Protein AF-A0A1H8VF58-F1 (afdb_monomer_lite)

Radius of gyration: 17.66 Å; chains: 1; bounding box: 36×16×54 Å

pLDDT: mean 90.71, std 7.2, range [60.91, 97.19]

Structure (mmCIF, N/CA/C/O backbone):
data_AF-A0A1H8VF58-F1
#
_entry.id   AF-A0A1H8VF58-F1
#
loop_
_atom_site.group_PDB
_atom_site.id
_atom_site.type_symbol
_atom_site.label_atom_id
_atom_site.label_alt_id
_atom_site.label_comp_id
_atom_site.label_asym_id
_atom_site.label_entity_id
_atom_site.label_seq_id
_atom_site.pdbx_PDB_ins_code
_atom_site.Cartn_x
_atom_site.Cartn_y
_atom_site.Cartn_z
_atom_site.occupancy
_atom_site.B_iso_or_equiv
_atom_site.auth_seq_id
_atom_site.auth_comp_id
_atom_site.auth_asym_id
_atom_site.auth_atom_id
_atom_site.pdbx_PDB_model_num
ATOM 1 N N . MET A 1 1 ? 13.602 -1.759 -33.323 1.00 60.91 1 MET A N 1
ATOM 2 C CA . MET A 1 1 ? 14.187 -1.370 -32.020 1.00 60.91 1 MET A CA 1
ATOM 3 C C . MET A 1 1 ? 13.417 -0.221 -31.367 1.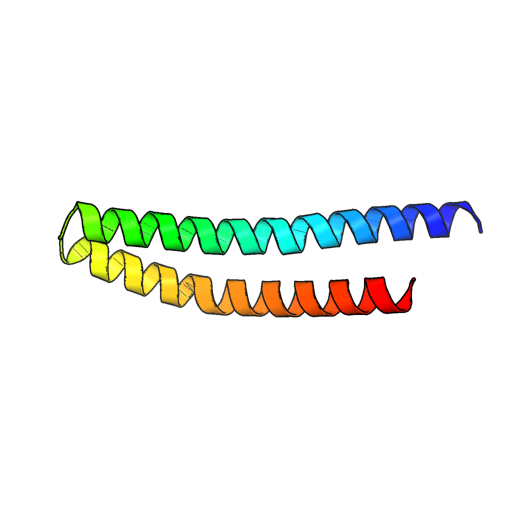00 60.91 1 MET A C 1
ATOM 5 O O . MET A 1 1 ? 12.924 -0.450 -30.283 1.00 60.91 1 MET A O 1
ATOM 9 N N . ARG A 1 2 ? 13.136 0.901 -32.052 1.00 62.56 2 ARG A N 1
ATOM 10 C CA . ARG A 1 2 ? 12.383 2.069 -31.522 1.00 62.56 2 ARG A CA 1
ATOM 11 C C . ARG A 1 2 ? 11.001 1.815 -30.867 1.00 62.56 2 ARG A C 1
ATOM 13 O O . ARG A 1 2 ? 10.569 2.627 -30.066 1.00 62.56 2 ARG A O 1
ATOM 20 N N . ASN A 1 3 ? 10.308 0.720 -31.201 1.00 71.00 3 ASN A N 1
ATOM 21 C CA . ASN A 1 3 ? 9.007 0.365 -30.599 1.00 71.00 3 ASN A CA 1
ATOM 22 C C . ASN A 1 3 ? 9.123 -0.343 -29.240 1.00 71.00 3 ASN A C 1
ATOM 24 O O . ASN A 1 3 ? 8.130 -0.434 -28.529 1.00 71.00 3 ASN A O 1
ATOM 28 N N . LEU A 1 4 ? 10.287 -0.911 -28.904 1.00 71.38 4 LEU A N 1
ATOM 29 C CA . LEU A 1 4 ? 10.451 -1.597 -27.620 1.00 71.38 4 LEU A CA 1
ATOM 30 C C . LEU A 1 4 ? 10.612 -0.573 -26.492 1.00 71.38 4 LEU A C 1
ATOM 32 O O . LEU A 1 4 ? 9.998 -0.721 -25.442 1.00 71.38 4 LEU A O 1
ATOM 36 N N . ASP A 1 5 ? 11.380 0.482 -26.760 1.00 77.62 5 ASP A N 1
ATOM 37 C CA . ASP A 1 5 ? 11.717 1.521 -25.787 1.00 77.62 5 ASP A CA 1
ATOM 38 C C . ASP A 1 5 ? 10.454 2.264 -25.317 1.00 77.62 5 ASP A C 1
ATOM 40 O O . ASP A 1 5 ? 10.209 2.364 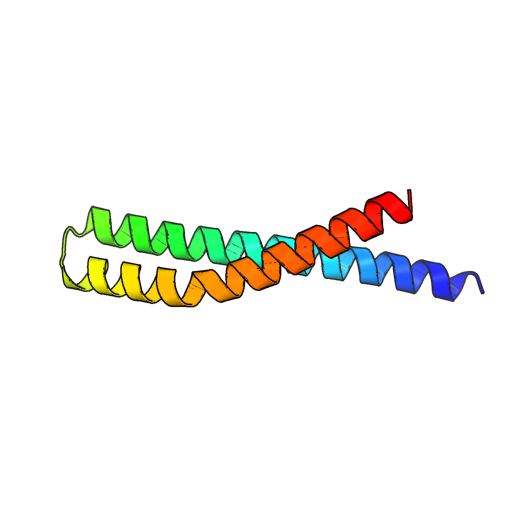-24.117 1.00 77.62 5 ASP A O 1
ATOM 44 N N . SER A 1 6 ? 9.562 2.627 -26.250 1.00 79.31 6 SER A N 1
ATOM 45 C CA . SER A 1 6 ? 8.287 3.279 -25.915 1.00 79.31 6 SER A CA 1
ATOM 46 C C . SER A 1 6 ? 7.396 2.416 -25.018 1.00 79.31 6 SER A C 1
ATOM 48 O O . SER A 1 6 ? 6.831 2.906 -24.048 1.00 79.31 6 SER A O 1
ATOM 50 N N . VAL A 1 7 ? 7.310 1.110 -25.295 1.00 84.50 7 VAL A N 1
ATOM 51 C CA . VAL A 1 7 ? 6.516 0.178 -24.477 1.00 84.50 7 VAL A CA 1
ATOM 52 C C . VAL A 1 7 ? 7.106 0.047 -23.072 1.00 84.50 7 VAL A C 1
ATOM 54 O O . VAL A 1 7 ? 6.361 -0.064 -22.099 1.00 84.50 7 VAL A O 1
ATOM 57 N N . THR A 1 8 ? 8.436 0.063 -22.943 1.00 86.50 8 THR A N 1
ATOM 58 C CA . THR A 1 8 ? 9.082 0.005 -21.626 1.00 86.50 8 THR A CA 1
ATOM 59 C C . THR A 1 8 ? 8.905 1.284 -20.816 1.00 86.50 8 THR A C 1
ATOM 61 O O . THR A 1 8 ? 8.736 1.190 -19.600 1.00 86.50 8 THR A O 1
ATOM 64 N N . ASP A 1 9 ? 8.892 2.448 -21.467 1.00 87.88 9 ASP A N 1
ATOM 65 C CA . ASP A 1 9 ? 8.653 3.735 -20.812 1.00 87.88 9 ASP A CA 1
ATOM 66 C C . ASP A 1 9 ? 7.205 3.841 -20.319 1.00 87.88 9 ASP A C 1
ATOM 68 O O . ASP A 1 9 ? 6.971 4.152 -19.149 1.00 87.88 9 ASP A O 1
ATOM 72 N N . ASP A 1 10 ? 6.234 3.472 -21.159 1.00 91.12 10 ASP A N 1
ATOM 73 C CA . ASP A 1 10 ? 4.816 3.454 -20.785 1.00 91.12 10 ASP A CA 1
ATOM 74 C C . ASP A 1 10 ? 4.562 2.502 -19.608 1.00 91.12 10 ASP A C 1
ATOM 76 O O . ASP A 1 10 ? 3.904 2.861 -18.627 1.00 91.12 1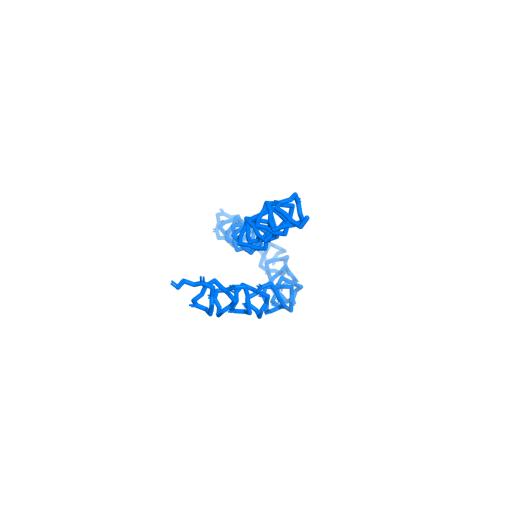0 ASP A O 1
ATOM 80 N N . LEU A 1 11 ? 5.135 1.294 -19.658 1.00 90.38 11 LEU A N 1
ATOM 81 C CA . LEU A 1 11 ? 5.025 0.322 -18.571 1.00 90.38 11 LEU A CA 1
ATOM 82 C C . LEU A 1 11 ? 5.634 0.860 -17.273 1.00 90.38 11 LEU A C 1
ATOM 84 O O . LEU A 1 11 ? 5.051 0.687 -16.202 1.00 90.38 11 LEU A O 1
ATOM 88 N N . PHE A 1 12 ? 6.794 1.512 -17.355 1.00 91.94 12 PHE A N 1
ATOM 89 C CA . PHE A 1 12 ? 7.458 2.090 -16.193 1.00 91.94 12 PHE A CA 1
ATOM 90 C C . PHE A 1 12 ? 6.598 3.172 -15.531 1.00 91.94 12 PHE A C 1
ATOM 92 O O . PHE A 1 12 ? 6.417 3.144 -14.312 1.00 91.94 12 PHE A O 1
ATOM 99 N N . VAL A 1 13 ? 6.003 4.074 -16.321 1.00 91.19 13 VAL A N 1
ATOM 100 C CA . VAL A 1 13 ? 5.086 5.104 -15.809 1.00 91.19 13 VAL A CA 1
ATOM 101 C C . VAL A 1 13 ? 3.852 4.471 -15.169 1.00 91.19 13 VAL A C 1
ATOM 103 O O . VAL A 1 13 ? 3.479 4.854 -14.061 1.00 91.19 13 VAL A O 1
ATOM 106 N N . VAL A 1 14 ? 3.241 3.472 -15.812 1.00 94.62 14 VAL A N 1
ATOM 107 C CA . VAL A 1 14 ? 2.068 2.771 -15.264 1.00 94.62 14 VAL A CA 1
ATOM 108 C C . VAL A 1 14 ? 2.394 2.109 -13.925 1.00 94.62 14 VAL A C 1
ATOM 110 O O . VAL A 1 14 ? 1.636 2.265 -12.968 1.00 94.62 14 VAL A O 1
ATOM 113 N N . VAL A 1 15 ? 3.531 1.413 -13.825 1.00 93.38 15 VAL A N 1
ATOM 114 C CA . VAL A 1 15 ? 3.977 0.785 -12.572 1.00 93.38 15 VAL A CA 1
ATOM 115 C C . VAL A 1 15 ? 4.231 1.838 -11.498 1.00 93.38 15 VAL A C 1
ATOM 117 O O . VAL A 1 15 ? 3.792 1.659 -10.364 1.00 93.38 15 VAL A O 1
ATOM 120 N N . ALA A 1 16 ? 4.880 2.953 -11.842 1.00 91.25 16 ALA A N 1
ATOM 121 C CA . ALA A 1 16 ? 5.112 4.044 -10.904 1.00 91.25 16 ALA A CA 1
ATOM 122 C C . ALA A 1 16 ? 3.791 4.589 -10.352 1.00 91.25 16 ALA A C 1
ATOM 124 O O . ALA A 1 16 ? 3.572 4.587 -9.141 1.00 91.25 16 ALA A O 1
ATOM 125 N N . VAL A 1 17 ? 2.873 4.982 -11.236 1.00 95.25 17 VAL A N 1
ATOM 126 C CA . VAL A 1 17 ? 1.563 5.517 -10.851 1.00 95.25 17 VAL A CA 1
ATOM 127 C C . VAL A 1 17 ? 0.786 4.512 -10.003 1.00 95.25 17 VAL A C 1
ATOM 129 O O . VAL A 1 17 ? 0.211 4.895 -8.986 1.00 95.25 17 VAL A O 1
ATOM 132 N N . ALA A 1 18 ? 0.806 3.228 -10.364 1.00 95.44 18 ALA A N 1
ATOM 133 C CA . ALA A 1 18 ? 0.119 2.187 -9.609 1.00 95.44 18 ALA A CA 1
ATOM 134 C C . ALA A 1 18 ? 0.695 2.014 -8.196 1.00 95.44 18 ALA A C 1
ATOM 136 O O . ALA A 1 18 ? -0.067 1.956 -7.234 1.00 95.44 18 ALA A O 1
ATOM 137 N N . VAL A 1 19 ? 2.023 1.967 -8.047 1.00 94.25 19 VAL A N 1
ATOM 138 C CA . VAL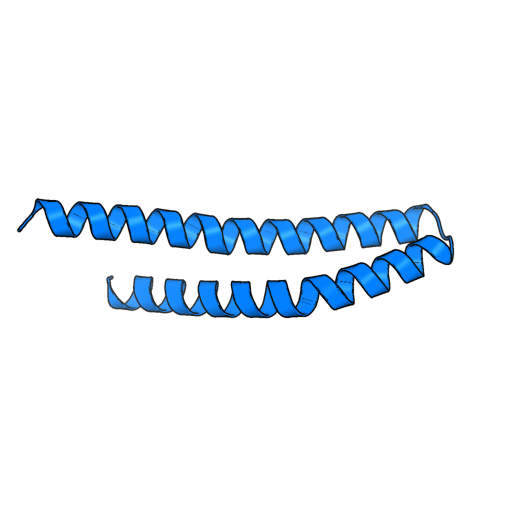 A 1 19 ? 2.682 1.768 -6.746 1.00 94.25 19 VAL A CA 1
ATOM 139 C C . VAL A 1 19 ? 2.471 2.972 -5.829 1.00 94.25 19 VAL A C 1
ATOM 141 O O . VAL A 1 19 ? 2.059 2.801 -4.681 1.00 94.25 19 VAL A O 1
ATOM 144 N N . PHE A 1 20 ? 2.693 4.190 -6.331 1.00 93.31 20 PHE A N 1
ATOM 145 C CA . PHE A 1 20 ? 2.459 5.410 -5.554 1.00 93.31 20 PHE A CA 1
ATOM 146 C C . PHE A 1 20 ? 0.973 5.595 -5.229 1.00 93.31 20 PHE A C 1
ATOM 148 O O . PHE A 1 20 ? 0.627 5.901 -4.089 1.00 93.31 20 PHE A O 1
ATOM 155 N N . GLY A 1 21 ? 0.085 5.353 -6.197 1.00 95.94 21 GLY A N 1
ATOM 156 C CA . GLY A 1 21 ? -1.361 5.422 -6.000 1.00 95.94 21 GLY A CA 1
ATOM 157 C C . GLY A 1 21 ? -1.852 4.425 -4.952 1.00 95.94 21 GLY A C 1
ATOM 158 O O . GLY A 1 21 ? -2.599 4.802 -4.049 1.00 95.94 21 GLY A O 1
ATOM 159 N N . ALA A 1 22 ? -1.381 3.177 -5.012 1.00 95.25 22 ALA A N 1
ATOM 160 C CA . ALA A 1 22 ? -1.696 2.156 -4.018 1.00 95.25 22 ALA A CA 1
ATOM 161 C C . ALA A 1 22 ? -1.181 2.543 -2.625 1.00 95.25 22 ALA A C 1
ATOM 163 O O . ALA A 1 22 ? -1.915 2.401 -1.647 1.00 95.25 22 ALA A O 1
ATOM 164 N N . LEU A 1 23 ? 0.042 3.078 -2.523 1.00 93.69 23 LEU A N 1
ATOM 165 C CA . LEU A 1 23 ? 0.606 3.524 -1.246 1.00 93.69 23 LEU A CA 1
ATOM 166 C C . LEU A 1 23 ? -0.249 4.635 -0.624 1.00 93.69 23 LEU A C 1
ATOM 168 O O . LEU A 1 23 ? -0.634 4.538 0.541 1.00 93.69 23 LEU A O 1
ATOM 172 N N . CYS A 1 24 ? -0.607 5.652 -1.411 1.00 96.56 24 CYS A N 1
ATOM 173 C CA . CYS A 1 24 ? -1.491 6.728 -0.966 1.00 96.56 24 CYS A CA 1
ATOM 174 C C . CYS A 1 24 ? -2.859 6.195 -0.527 1.00 96.56 24 CYS A C 1
ATOM 176 O O . CYS A 1 24 ? -3.379 6.623 0.501 1.00 96.56 24 CYS A O 1
ATOM 178 N N . PHE A 1 25 ? -3.429 5.241 -1.265 1.00 97.19 25 PHE A N 1
ATOM 179 C CA . PHE A 1 25 ? -4.719 4.647 -0.922 1.00 97.19 25 PHE A CA 1
ATOM 180 C C . PHE A 1 25 ? -4.680 3.907 0.420 1.00 97.19 25 PHE A C 1
ATOM 182 O O . PHE A 1 25 ? -5.588 4.065 1.234 1.00 97.19 25 PHE A O 1
ATOM 189 N N . VAL A 1 26 ? -3.605 3.158 0.692 1.00 96.25 26 VAL A N 1
ATOM 190 C CA . VAL A 1 26 ? -3.403 2.489 1.987 1.00 96.25 26 VAL A CA 1
ATOM 191 C C . VAL A 1 26 ? -3.332 3.512 3.121 1.00 96.25 26 VAL A C 1
ATOM 193 O O . VAL A 1 26 ? -4.031 3.364 4.123 1.00 96.25 26 VAL A O 1
ATOM 196 N N . VAL A 1 27 ? -2.539 4.575 2.956 1.00 95.06 27 VAL A N 1
ATOM 197 C CA . VAL A 1 27 ? -2.391 5.631 3.972 1.00 95.06 27 VAL A CA 1
ATOM 198 C C . VAL A 1 27 ? -3.720 6.344 4.231 1.00 95.06 27 VAL A C 1
ATOM 200 O O . VAL A 1 27 ? -4.101 6.531 5.387 1.00 95.06 27 VAL A O 1
ATOM 203 N N . LEU A 1 28 ? -4.460 6.691 3.174 1.00 96.56 28 LEU A N 1
ATOM 204 C CA . LEU A 1 28 ? -5.778 7.317 3.292 1.00 96.56 28 LEU A CA 1
ATOM 205 C C . LEU A 1 28 ? -6.793 6.396 3.976 1.00 96.56 28 LEU A C 1
ATOM 207 O O . LEU A 1 28 ? -7.559 6.862 4.816 1.00 96.56 28 LEU A O 1
ATOM 211 N N . GLY A 1 29 ? -6.781 5.098 3.664 1.00 94.00 29 GLY A N 1
ATOM 212 C CA . GLY A 1 29 ? -7.652 4.115 4.306 1.00 94.00 29 GLY A CA 1
ATOM 213 C C . GLY A 1 29 ? -7.401 4.007 5.810 1.00 94.00 29 GLY A C 1
ATOM 214 O O . GLY A 1 29 ? -8.345 4.055 6.597 1.00 94.00 29 GLY A O 1
ATOM 215 N N . VAL A 1 30 ? -6.131 3.936 6.223 1.00 94.94 30 VAL A N 1
ATOM 216 C CA . VAL A 1 30 ? -5.755 3.936 7.647 1.00 94.94 30 VAL A CA 1
ATOM 217 C C . VAL A 1 30 ? -6.182 5.237 8.327 1.00 94.94 30 VAL A C 1
ATOM 219 O O . VAL A 1 30 ? -6.772 5.193 9.405 1.00 94.94 30 VAL A O 1
ATOM 222 N N . GLY A 1 31 ? -5.933 6.386 7.690 1.00 92.94 31 GLY A N 1
ATOM 223 C CA . GLY A 1 31 ? -6.337 7.692 8.209 1.00 92.94 31 GLY A CA 1
ATOM 224 C C . GLY A 1 31 ? -7.848 7.798 8.415 1.00 92.94 31 GLY A C 1
ATOM 225 O O . GLY A 1 31 ? -8.288 8.216 9.481 1.00 92.94 31 GLY A O 1
ATOM 226 N N . ALA A 1 32 ? -8.644 7.341 7.446 1.00 94.38 32 ALA A N 1
ATOM 227 C CA . ALA A 1 32 ? -10.101 7.338 7.544 1.00 94.38 32 ALA A CA 1
ATOM 228 C C . ALA A 1 32 ? -10.604 6.487 8.722 1.00 94.38 32 ALA A C 1
ATOM 230 O O . ALA A 1 32 ? -11.484 6.920 9.466 1.00 94.38 32 ALA A O 1
ATOM 231 N N . VAL A 1 33 ? -10.021 5.301 8.926 1.00 92.62 33 VAL A N 1
ATOM 232 C CA . VAL A 1 33 ? -10.357 4.432 10.064 1.00 92.62 33 VAL A CA 1
ATOM 233 C C . VAL A 1 33 ? -9.975 5.085 11.392 1.00 92.62 33 VAL A C 1
ATOM 235 O O . VAL A 1 33 ? -10.772 5.063 12.328 1.00 92.62 33 VAL A O 1
ATOM 238 N N . ALA A 1 34 ? -8.797 5.705 11.472 1.00 91.62 34 ALA A N 1
ATOM 239 C CA . ALA A 1 34 ? -8.357 6.409 12.673 1.00 91.62 34 ALA A CA 1
ATOM 240 C C . ALA A 1 34 ? -9.283 7.586 13.017 1.00 91.62 34 ALA A C 1
ATOM 242 O O . ALA A 1 34 ? -9.705 7.732 14.161 1.00 91.62 34 ALA A O 1
ATOM 243 N N . THR A 1 35 ? -9.670 8.387 12.020 1.00 93.31 35 THR A N 1
ATOM 244 C CA . THR A 1 35 ? -10.636 9.476 12.214 1.00 93.31 35 THR A CA 1
ATOM 245 C C . THR A 1 35 ? -11.998 8.947 12.665 1.00 93.31 35 THR A C 1
ATOM 247 O O . THR A 1 35 ? -12.608 9.526 13.557 1.00 93.31 35 THR A O 1
ATOM 250 N N . ALA A 1 36 ? -12.477 7.835 12.100 1.00 91.06 36 ALA A N 1
ATOM 251 C CA . ALA A 1 36 ? -13.742 7.228 12.515 1.00 91.06 36 ALA A CA 1
ATOM 252 C C . ALA A 1 36 ? -13.707 6.712 13.965 1.00 91.06 36 ALA A C 1
ATOM 254 O O . ALA A 1 36 ? -14.694 6.856 14.690 1.00 91.06 36 ALA A O 1
ATOM 255 N N . ALA A 1 37 ? -12.581 6.140 14.403 1.00 90.25 37 ALA A N 1
ATOM 256 C CA . ALA A 1 37 ? -12.405 5.714 15.789 1.00 90.25 37 ALA A CA 1
ATOM 257 C C . ALA A 1 37 ? -12.462 6.898 16.758 1.00 90.25 37 ALA A C 1
ATOM 259 O O . ALA A 1 37 ? -13.191 6.845 17.745 1.00 90.25 37 ALA A O 1
ATOM 260 N N . GLU A 1 38 ? -11.791 7.996 16.417 1.00 89.69 38 GLU A N 1
ATOM 261 C CA . GLU A 1 38 ? -11.773 9.199 17.250 1.00 89.69 38 GLU A CA 1
ATOM 262 C C . GLU A 1 38 ? -13.137 9.906 17.304 1.00 89.69 38 GLU A C 1
ATOM 264 O O . GLU A 1 38 ? -13.541 10.405 18.347 1.00 89.69 38 GLU A O 1
ATOM 269 N N . LEU A 1 39 ? -13.893 9.917 16.199 1.00 93.56 39 LEU A N 1
ATOM 270 C CA . LEU A 1 39 ? -15.231 10.523 16.164 1.00 93.56 39 LEU A CA 1
ATOM 271 C C . LEU A 1 39 ? -16.275 9.732 16.960 1.00 93.56 39 LEU A C 1
ATOM 273 O O . LEU A 1 39 ? -17.256 10.306 17.430 1.00 93.56 39 LEU A O 1
ATOM 277 N N . THR A 1 40 ? -16.103 8.414 17.065 1.00 89.75 40 THR A N 1
ATOM 278 C CA . THR A 1 40 ? -17.054 7.533 17.756 1.00 89.75 40 THR A CA 1
ATOM 279 C C . THR A 1 40 ? -16.682 7.286 19.216 1.00 89.75 40 THR A C 1
ATOM 281 O O . THR A 1 40 ? -17.552 6.873 19.983 1.00 89.75 40 THR A O 1
ATOM 284 N N . SER A 1 41 ? -15.424 7.535 19.605 1.00 84.62 41 SER A N 1
ATOM 285 C CA . SER A 1 41 ? -14.873 7.310 20.952 1.00 84.62 41 SER A CA 1
ATOM 286 C C . SER A 1 41 ? -15.254 5.951 21.545 1.00 84.62 41 SER A C 1
ATOM 288 O O . SER A 1 41 ? -15.490 5.818 22.747 1.00 84.62 41 SER A O 1
ATOM 290 N N . ASN A 1 42 ? -15.352 4.933 20.688 1.00 89.25 42 ASN A N 1
ATOM 291 C CA . ASN A 1 42 ? -15.762 3.593 21.073 1.00 89.25 42 ASN A CA 1
ATOM 292 C C . ASN A 1 42 ? -14.568 2.634 21.016 1.00 89.25 42 ASN A C 1
ATOM 294 O O . ASN A 1 42 ? -13.831 2.590 20.029 1.00 89.25 42 ASN A O 1
ATOM 298 N N . TRP A 1 43 ? -14.423 1.810 22.051 1.00 89.00 43 TRP A N 1
ATOM 299 C CA . TRP A 1 43 ? -13.363 0.810 22.175 1.00 89.00 43 TRP A CA 1
ATOM 300 C C . TRP A 1 43 ? -13.310 -0.157 20.990 1.00 89.00 43 TRP A C 1
ATOM 302 O O . TRP A 1 43 ? -12.221 -0.463 20.506 1.00 89.00 43 TRP A O 1
ATOM 312 N N . ASP A 1 44 ? -14.461 -0.566 20.451 1.00 90.00 44 ASP A N 1
ATOM 313 C CA . ASP A 1 44 ? -14.502 -1.453 19.279 1.00 90.00 44 ASP A CA 1
ATOM 314 C C . ASP A 1 44 ? -13.833 -0.826 18.047 1.00 90.00 44 ASP A C 1
ATOM 316 O O . ASP A 1 44 ? -13.187 -1.518 17.256 1.00 90.00 44 ASP A O 1
ATOM 320 N N . HIS A 1 45 ? -13.953 0.496 17.884 1.00 86.81 45 HIS A N 1
ATOM 321 C CA . HIS A 1 45 ? -13.355 1.199 16.751 1.00 86.81 45 HIS A CA 1
ATOM 322 C C . HIS A 1 45 ? -11.849 1.388 16.936 1.00 86.81 45 HIS A C 1
ATOM 324 O O . HIS A 1 45 ? -11.108 1.298 15.958 1.00 86.81 45 HIS A O 1
ATOM 330 N N . TYR A 1 46 ? -11.376 1.560 18.173 1.00 88.44 46 TYR A N 1
ATOM 331 C CA . TYR A 1 46 ? -9.941 1.567 18.465 1.00 88.44 46 TYR A CA 1
ATOM 332 C C . TYR A 1 46 ? -9.285 0.206 18.174 1.00 88.44 46 TYR A C 1
ATOM 334 O O . TYR A 1 46 ? -8.228 0.166 17.547 1.00 88.44 46 TYR A O 1
ATOM 342 N N . PHE A 1 47 ? -9.932 -0.918 18.506 1.00 93.25 47 PHE A N 1
ATOM 343 C CA . PHE A 1 47 ? -9.421 -2.245 18.124 1.00 93.25 47 PHE A CA 1
ATOM 344 C C . PHE A 1 47 ? -9.432 -2.470 16.610 1.00 93.25 47 PHE A C 1
ATOM 346 O O . PHE A 1 47 ? -8.506 -3.061 16.045 1.00 93.25 47 PHE A O 1
ATOM 353 N N . LEU A 1 48 ? -10.473 -1.988 15.924 1.00 92.88 48 LEU A N 1
ATOM 354 C CA . LEU A 1 48 ? -10.527 -2.033 14.467 1.00 92.88 48 LEU A CA 1
ATOM 355 C C . LEU A 1 48 ? -9.395 -1.197 13.852 1.00 92.88 48 LEU A C 1
ATOM 357 O O . LEU A 1 48 ? -8.761 -1.656 12.899 1.00 92.88 48 LEU A O 1
ATOM 361 N N . MET A 1 49 ? -9.097 -0.024 14.415 1.00 94.50 49 MET A N 1
ATOM 362 C CA . MET A 1 49 ? -7.963 0.812 14.025 1.00 94.50 49 MET A CA 1
ATOM 363 C C . MET A 1 49 ? -6.633 0.076 14.213 1.00 94.50 49 MET A C 1
ATOM 365 O O . MET A 1 49 ? -5.878 -0.026 13.248 1.00 94.50 49 MET A O 1
ATOM 369 N N . GLU A 1 50 ? -6.367 -0.504 15.386 1.00 94.62 50 GLU A N 1
ATOM 370 C CA . GLU A 1 50 ? -5.144 -1.283 15.635 1.00 94.62 50 GLU A CA 1
ATOM 371 C C . GLU A 1 50 ? -4.971 -2.423 14.630 1.00 94.62 50 GLU A C 1
ATOM 373 O O . GLU A 1 50 ? -3.912 -2.561 14.016 1.00 94.62 50 GLU A O 1
ATOM 378 N N . ARG A 1 51 ? -6.027 -3.211 14.396 1.00 94.81 51 ARG A N 1
ATOM 379 C CA . ARG A 1 51 ? -5.980 -4.314 13.428 1.00 94.81 51 ARG A CA 1
ATOM 380 C C . ARG A 1 51 ? -5.731 -3.812 12.007 1.00 94.81 51 ARG A C 1
ATOM 382 O O . ARG A 1 51 ? -4.988 -4.439 11.252 1.00 94.81 51 ARG A O 1
ATOM 389 N N . THR A 1 52 ? -6.347 -2.690 11.642 1.00 95.06 52 THR A N 1
ATOM 390 C CA . THR A 1 52 ? -6.178 -2.077 10.320 1.00 95.06 52 THR A CA 1
ATOM 391 C C . THR A 1 52 ? -4.747 -1.590 10.133 1.00 95.06 52 THR A C 1
ATOM 393 O O . THR A 1 52 ? -4.142 -1.889 9.108 1.00 95.06 52 THR A O 1
ATOM 396 N N . VAL A 1 53 ? -4.170 -0.912 11.128 1.00 94.75 53 VAL A N 1
ATOM 397 C CA . VAL A 1 53 ? -2.774 -0.452 11.102 1.00 94.75 53 VAL A CA 1
ATOM 398 C C . VAL A 1 53 ? -1.814 -1.640 11.040 1.00 94.75 53 VAL A C 1
ATOM 400 O O . VAL A 1 53 ? -0.906 -1.644 10.207 1.00 94.75 53 VAL A O 1
ATOM 403 N N . ALA A 1 54 ? -2.033 -2.674 11.855 1.00 96.44 54 ALA A N 1
ATOM 404 C CA . ALA A 1 54 ? -1.196 -3.872 11.874 1.00 96.44 54 ALA A CA 1
ATOM 405 C C . ALA A 1 54 ? -1.167 -4.579 10.509 1.00 96.44 54 ALA A C 1
ATOM 407 O O . ALA A 1 54 ? -0.111 -5.031 10.071 1.00 96.44 54 ALA A O 1
ATOM 408 N N . PHE A 1 55 ? -2.304 -4.629 9.808 1.00 95.00 55 PHE A N 1
ATOM 409 C CA . PHE A 1 55 ? -2.383 -5.184 8.457 1.00 95.00 55 PHE A CA 1
ATOM 410 C C . PHE A 1 55 ? -1.810 -4.244 7.385 1.00 95.00 55 PHE A C 1
ATOM 412 O O . PHE A 1 55 ? -1.100 -4.685 6.484 1.00 95.00 55 PHE A O 1
ATOM 419 N N . ALA A 1 56 ? -2.099 -2.945 7.470 1.00 93.75 56 ALA A N 1
ATOM 420 C CA . ALA A 1 56 ? -1.664 -1.958 6.487 1.00 93.75 56 ALA A CA 1
ATOM 421 C C . ALA A 1 56 ? -0.148 -1.730 6.510 1.00 93.75 56 ALA A C 1
ATOM 423 O O . ALA A 1 56 ? 0.435 -1.451 5.468 1.00 93.75 56 ALA A O 1
ATOM 424 N N . THR A 1 57 ? 0.497 -1.878 7.670 1.00 94.38 57 THR A N 1
ATOM 425 C CA . THR A 1 57 ? 1.939 -1.647 7.845 1.00 94.38 57 THR A CA 1
ATOM 426 C C . THR A 1 57 ? 2.801 -2.477 6.885 1.00 94.38 57 THR A C 1
ATOM 428 O O . THR A 1 57 ? 3.520 -1.865 6.096 1.00 94.38 57 THR A O 1
ATOM 431 N N . PRO A 1 58 ? 2.733 -3.825 6.850 1.00 95.88 58 PRO A N 1
ATOM 432 C CA . PRO A 1 58 ? 3.552 -4.613 5.925 1.00 95.88 58 PRO A CA 1
ATOM 433 C C . PRO A 1 58 ? 3.249 -4.299 4.453 1.00 95.88 58 PRO A C 1
ATOM 435 O O . PRO A 1 58 ? 4.166 -4.277 3.631 1.00 95.88 58 PRO A O 1
ATOM 438 N N . VAL A 1 59 ? 1.988 -3.999 4.119 1.00 96.38 59 VAL A N 1
ATOM 439 C CA . VAL A 1 59 ? 1.588 -3.605 2.759 1.00 96.38 59 VAL A CA 1
ATOM 440 C C . VAL A 1 59 ? 2.234 -2.273 2.376 1.00 96.38 59 VAL A C 1
ATOM 442 O O . VAL A 1 59 ? 2.861 -2.170 1.323 1.00 96.38 59 VAL A O 1
ATOM 445 N N . ALA A 1 60 ? 2.138 -1.270 3.249 1.00 95.06 60 ALA A N 1
ATOM 446 C CA . ALA A 1 60 ? 2.748 0.037 3.051 1.00 95.06 60 ALA A CA 1
ATOM 447 C C . ALA A 1 60 ? 4.277 -0.063 2.973 1.00 95.06 60 ALA A C 1
ATOM 449 O O . ALA A 1 60 ? 4.873 0.581 2.118 1.00 95.06 60 ALA A O 1
ATOM 450 N N . THR A 1 61 ? 4.917 -0.906 3.791 1.00 96.19 61 THR A N 1
ATOM 451 C CA . THR A 1 61 ? 6.363 -1.164 3.712 1.00 96.19 61 THR A CA 1
ATOM 452 C C . THR A 1 61 ? 6.756 -1.742 2.354 1.00 96.19 61 THR A C 1
ATOM 454 O O . THR A 1 61 ? 7.710 -1.261 1.742 1.00 96.19 61 THR A O 1
ATOM 457 N N . GLY A 1 62 ? 6.013 -2.732 1.849 1.00 96.81 62 GLY A N 1
ATOM 458 C CA . GLY A 1 62 ? 6.265 -3.314 0.529 1.00 96.81 62 GLY A CA 1
ATOM 459 C C . GLY A 1 62 ? 6.100 -2.295 -0.600 1.00 96.81 62 GLY A C 1
ATOM 460 O O . GLY A 1 62 ? 6.975 -2.162 -1.456 1.00 96.81 62 GLY A O 1
ATOM 461 N N . LEU A 1 63 ? 5.011 -1.525 -0.568 1.00 95.06 63 LEU A N 1
ATOM 462 C CA . LEU A 1 63 ? 4.738 -0.474 -1.549 1.00 95.06 63 LEU A CA 1
ATOM 463 C C . LEU A 1 63 ? 5.764 0.661 -1.485 1.00 95.06 63 LEU A C 1
ATOM 465 O O . LEU A 1 63 ? 6.191 1.143 -2.528 1.00 95.06 63 LEU A O 1
ATOM 469 N N . LEU A 1 64 ? 6.210 1.052 -0.290 1.00 94.94 64 LEU A N 1
ATOM 470 C CA . LEU A 1 64 ? 7.264 2.047 -0.107 1.00 94.94 64 LEU A CA 1
ATOM 471 C C . LEU A 1 64 ? 8.596 1.548 -0.674 1.00 94.94 64 LEU A C 1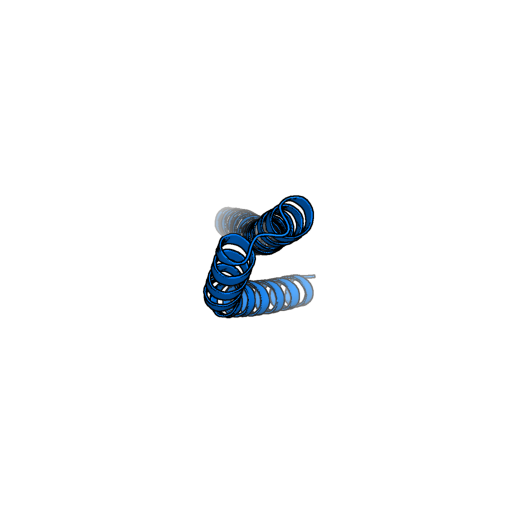
ATOM 473 O O . LEU A 1 64 ? 9.268 2.285 -1.390 1.00 94.94 64 LEU A O 1
ATOM 477 N N . GLY A 1 65 ? 8.957 0.287 -0.419 1.00 96.06 65 GLY A N 1
ATOM 478 C CA . GLY A 1 65 ? 10.127 -0.340 -1.036 1.00 96.06 65 GLY A CA 1
ATOM 479 C C . GLY A 1 65 ? 10.047 -0.316 -2.565 1.00 96.06 65 GLY A C 1
ATOM 480 O O . GLY A 1 65 ? 10.997 0.096 -3.228 1.00 96.06 65 GLY A O 1
ATOM 481 N N . GLY A 1 66 ? 8.888 -0.671 -3.127 1.00 93.94 66 GLY A N 1
ATOM 482 C CA . GLY A 1 66 ? 8.629 -0.568 -4.564 1.00 93.94 66 GLY A CA 1
ATOM 483 C C . GLY A 1 66 ? 8.747 0.865 -5.092 1.00 93.94 66 GLY A C 1
ATOM 484 O O . GLY A 1 66 ? 9.408 1.092 -6.101 1.00 93.94 66 GLY A O 1
ATOM 485 N N . ALA A 1 67 ? 8.173 1.840 -4.387 1.00 91.56 67 ALA A N 1
ATOM 486 C CA . ALA A 1 67 ? 8.222 3.253 -4.754 1.00 91.56 67 ALA A CA 1
ATOM 487 C C . ALA A 1 67 ? 9.663 3.783 -4.783 1.00 91.56 67 ALA A C 1
ATOM 489 O O . ALA A 1 67 ? 10.035 4.508 -5.705 1.00 91.56 67 ALA A O 1
ATOM 490 N N . LEU A 1 68 ? 10.493 3.376 -3.817 1.00 95.44 68 LEU A N 1
ATOM 491 C CA . LEU A 1 68 ? 11.915 3.720 -3.778 1.00 95.44 68 LEU A CA 1
ATOM 492 C C . LEU A 1 68 ? 12.680 3.106 -4.954 1.00 95.44 68 LEU A C 1
ATOM 494 O O . LEU A 1 68 ? 13.447 3.808 -5.610 1.00 95.44 68 LEU A O 1
ATOM 498 N N . LEU A 1 69 ? 12.454 1.824 -5.259 1.00 94.75 69 LEU A N 1
ATOM 499 C CA . LEU A 1 69 ? 13.094 1.158 -6.399 1.00 94.75 69 LEU A CA 1
ATOM 500 C C . LEU A 1 69 ? 12.708 1.809 -7.730 1.00 94.75 69 LEU A C 1
ATOM 502 O O . LEU A 1 69 ? 13.569 2.034 -8.579 1.00 94.75 69 LEU A O 1
ATOM 506 N N . VAL A 1 70 ? 11.430 2.153 -7.897 1.00 91.56 70 VAL A N 1
ATOM 507 C CA . VAL A 1 70 ? 10.948 2.883 -9.073 1.00 91.56 70 VAL A CA 1
ATOM 508 C C . VAL A 1 70 ? 11.582 4.273 -9.136 1.00 91.56 70 VAL A C 1
ATOM 510 O O . VAL A 1 70 ? 12.089 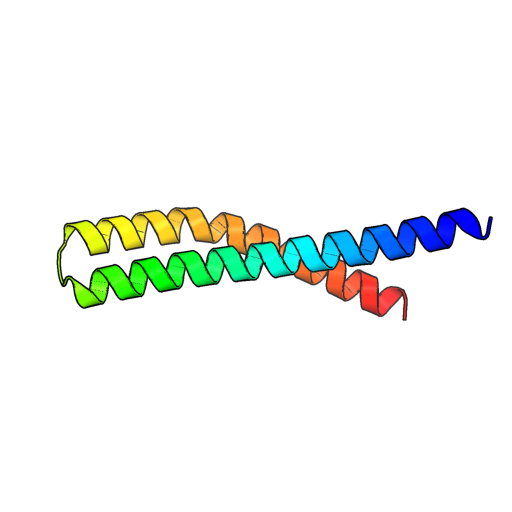4.652 -10.185 1.00 91.56 70 VAL A O 1
ATOM 513 N N . GLY A 1 71 ? 11.635 5.014 -8.026 1.00 89.00 71 GLY A N 1
ATOM 514 C CA . GLY A 1 71 ? 12.278 6.330 -7.973 1.00 89.00 71 GLY A CA 1
ATOM 515 C C . GLY A 1 71 ? 13.759 6.286 -8.360 1.00 89.00 71 GLY A C 1
ATOM 516 O O . GLY A 1 71 ? 14.206 7.079 -9.185 1.00 89.00 71 GLY A O 1
ATOM 517 N N . LEU A 1 72 ? 14.510 5.311 -7.842 1.00 92.88 72 LEU A N 1
ATOM 518 C CA . LEU A 1 72 ? 15.905 5.081 -8.233 1.00 92.88 72 LEU A CA 1
ATOM 519 C C . LEU A 1 72 ? 16.029 4.719 -9.718 1.00 92.88 72 LEU A C 1
ATOM 521 O O . LEU A 1 72 ? 16.906 5.236 -10.407 1.00 92.88 72 LEU A O 1
ATOM 525 N N . GLY A 1 73 ? 15.129 3.873 -10.224 1.00 89.25 73 GLY A N 1
ATOM 526 C CA . GLY A 1 73 ? 15.064 3.521 -11.641 1.00 89.25 73 GLY A CA 1
ATOM 527 C C . GLY A 1 73 ? 14.746 4.710 -12.552 1.00 89.25 73 GLY A C 1
ATOM 528 O O . GLY A 1 73 ? 15.234 4.744 -13.678 1.00 89.25 73 GLY A O 1
ATOM 529 N N . ALA A 1 74 ? 13.971 5.688 -12.073 1.00 88.31 74 ALA A N 1
ATOM 530 C CA . ALA A 1 74 ? 13.692 6.924 -12.799 1.00 88.31 74 ALA A CA 1
ATOM 531 C C . ALA A 1 74 ? 14.942 7.810 -12.872 1.00 88.31 74 ALA A C 1
ATOM 533 O O . ALA A 1 74 ? 15.285 8.286 -13.947 1.00 88.31 74 ALA A O 1
ATOM 534 N N . VAL A 1 75 ? 15.659 7.973 -11.753 1.00 91.81 75 VAL A N 1
ATOM 535 C CA . VAL A 1 75 ? 16.919 8.737 -11.711 1.00 91.81 75 VAL A CA 1
ATOM 536 C C . VAL A 1 75 ? 17.986 8.103 -12.602 1.00 91.81 75 VAL A C 1
ATOM 538 O O . VAL A 1 75 ? 18.680 8.815 -13.308 1.00 91.81 75 VAL A O 1
ATOM 541 N N . ALA A 1 76 ? 18.100 6.773 -12.614 1.00 89.00 76 ALA A N 1
ATOM 542 C CA . ALA A 1 76 ? 19.063 6.072 -13.465 1.00 89.00 76 ALA A CA 1
ATOM 543 C C . ALA A 1 76 ? 18.756 6.174 -14.974 1.00 89.00 76 ALA A C 1
ATOM 545 O O . ALA A 1 76 ? 19.626 5.873 -15.788 1.00 89.00 76 ALA A O 1
ATOM 546 N N . ARG A 1 77 ? 17.520 6.540 -15.341 1.00 80.44 77 ARG A N 1
ATOM 547 C CA . ARG A 1 77 ? 17.079 6.743 -16.730 1.00 80.44 77 ARG A CA 1
ATOM 548 C C . ARG A 1 77 ? 17.149 8.200 -17.199 1.00 80.44 77 ARG A C 1
ATOM 550 O O . ARG A 1 77 ? 17.058 8.418 -18.405 1.00 80.44 77 ARG A O 1
ATOM 557 N N . ALA A 1 78 ? 17.238 9.155 -16.274 1.00 74.88 78 ALA A N 1
ATOM 558 C CA . ALA A 1 78 ? 17.336 10.589 -16.552 1.00 74.88 78 ALA A CA 1
ATOM 559 C C . ALA A 1 78 ? 18.754 10.981 -16.989 1.00 74.88 78 ALA A C 1
ATOM 561 O O . ALA A 1 78 ? 18.857 11.882 -17.852 1.00 74.88 78 ALA A O 1
#

Organism: NCBI:txid660520

Sequence (78 aa):
MRNLDSVTDDLFVVVAVAVFGALCFVVLGVGAVATAAELTSNWDHYFLMERTVAFATPVATGLLGGALLVGLGAVARA

Foldseek 3Di:
DVVVVVVVVVVLVVLLCVLVVVLVVLVVVLVVLVVVCVVVVDPVSVVVSVVSCVVSVVVNVVSVVSNVVSVVVVVVVD

Secondary structure (DSSP, 8-state):
-HHHHHHHHHHHHHHHHHHHHHHHHHHHHHHHHHHHHHHHT-HHHHHHHHHHHHHHHHHHHHHHHHHHHHHHHHHTT-